Protein AF-A0A7J9WY52-F1 (afdb_monomer_lite)

Structure (mmCIF, N/CA/C/O backbone):
data_AF-A0A7J9WY52-F1
#
_entry.id   AF-A0A7J9WY52-F1
#
loop_
_atom_site.group_PDB
_atom_site.id
_atom_site.type_symbol
_atom_site.label_atom_id
_atom_site.label_alt_id
_atom_site.label_comp_id
_atom_site.label_asym_id
_atom_site.label_entity_id
_atom_site.label_seq_id
_atom_site.pdbx_PDB_ins_code
_atom_site.Cartn_x
_atom_site.Cartn_y
_atom_site.Cartn_z
_atom_site.occupancy
_atom_site.B_iso_or_equiv
_atom_site.auth_seq_id
_atom_site.auth_comp_id
_atom_site.auth_asym_id
_atom_site.auth_atom_id
_atom_site.pdbx_PDB_model_num
ATOM 1 N N . MET A 1 1 ? 20.499 29.628 -6.013 1.00 48.31 1 MET A N 1
ATOM 2 C CA . MET A 1 1 ? 20.681 28.368 -6.757 1.00 48.31 1 MET A CA 1
ATOM 3 C C . MET A 1 1 ? 21.490 27.473 -5.844 1.00 48.31 1 MET A C 1
ATOM 5 O O . MET A 1 1 ? 22.444 28.014 -5.292 1.00 48.31 1 MET A O 1
ATOM 9 N N . PRO A 1 2 ? 21.066 26.223 -5.600 1.00 62.62 2 PRO A N 1
ATOM 10 C CA . PRO A 1 2 ? 21.858 25.280 -4.812 1.00 62.62 2 PRO A CA 1
ATOM 11 C C . PRO A 1 2 ? 23.239 25.109 -5.445 1.00 62.62 2 PRO A C 1
ATOM 13 O O . PRO A 1 2 ? 23.355 25.251 -6.667 1.00 62.62 2 PRO A O 1
ATOM 16 N N . ASP A 1 3 ? 24.260 24.857 -4.633 1.00 82.75 3 ASP A N 1
ATOM 17 C CA . ASP A 1 3 ? 25.596 24.542 -5.146 1.00 82.75 3 ASP A CA 1
ATOM 18 C C . ASP A 1 3 ? 25.693 23.082 -5.630 1.00 82.75 3 ASP A C 1
ATOM 20 O O . ASP A 1 3 ? 24.757 22.289 -5.482 1.00 82.75 3 ASP A O 1
ATOM 24 N N . ASP A 1 4 ? 26.810 22.736 -6.270 1.00 77.50 4 ASP A N 1
ATOM 25 C CA . ASP A 1 4 ? 26.998 21.416 -6.878 1.00 77.50 4 ASP A CA 1
ATOM 26 C C . ASP A 1 4 ? 27.007 20.283 -5.827 1.00 77.50 4 ASP A C 1
ATOM 28 O O . ASP A 1 4 ? 26.523 19.186 -6.110 1.00 77.50 4 ASP A O 1
ATOM 32 N N . GLU A 1 5 ? 27.470 20.544 -4.596 1.00 77.19 5 GLU A N 1
ATOM 33 C CA . GLU A 1 5 ? 27.425 19.572 -3.491 1.00 77.19 5 GLU A CA 1
ATOM 34 C C . GLU A 1 5 ? 25.992 19.370 -2.976 1.00 77.19 5 GLU A C 1
ATOM 36 O O . GLU A 1 5 ? 25.569 18.236 -2.730 1.00 77.19 5 GLU A O 1
ATOM 41 N N . GLU A 1 6 ? 25.212 20.444 -2.856 1.00 71.38 6 GLU A N 1
ATOM 42 C CA . GLU A 1 6 ? 23.793 20.394 -2.504 1.00 71.38 6 GLU A CA 1
ATOM 43 C C . GLU A 1 6 ? 22.974 19.677 -3.588 1.00 71.38 6 GLU A C 1
ATOM 45 O O . GLU A 1 6 ? 22.066 18.901 -3.268 1.00 71.38 6 GLU A O 1
ATOM 50 N N . MET A 1 7 ? 23.311 19.879 -4.866 1.00 74.88 7 MET A N 1
ATOM 51 C CA . MET A 1 7 ? 22.696 19.183 -6.000 1.00 74.88 7 MET A CA 1
ATOM 52 C C . MET A 1 7 ? 23.011 17.684 -6.000 1.00 74.88 7 MET A C 1
ATOM 54 O O . MET A 1 7 ? 22.094 16.880 -6.191 1.00 74.88 7 MET A O 1
ATOM 58 N N . ASP A 1 8 ? 24.257 17.288 -5.737 1.00 70.25 8 ASP A N 1
ATOM 59 C CA . ASP A 1 8 ? 24.653 15.877 -5.664 1.00 70.25 8 ASP A CA 1
ATOM 60 C C . ASP A 1 8 ? 24.080 15.172 -4.428 1.00 70.25 8 ASP A C 1
ATOM 62 O O . ASP A 1 8 ? 23.628 14.025 -4.517 1.00 70.25 8 ASP A O 1
ATOM 66 N N . ALA A 1 9 ? 24.006 15.855 -3.284 1.00 70.50 9 ALA A N 1
ATOM 67 C CA . ALA A 1 9 ? 23.344 15.337 -2.090 1.00 70.50 9 ALA A CA 1
ATOM 68 C C . ALA A 1 9 ? 21.834 15.151 -2.317 1.00 70.50 9 ALA A C 1
ATOM 70 O O . ALA A 1 9 ? 21.270 14.113 -1.950 1.00 70.50 9 ALA A O 1
ATOM 71 N N . ALA A 1 10 ? 21.179 16.113 -2.977 1.00 61.84 10 ALA A N 1
ATOM 72 C CA . ALA A 1 10 ? 19.776 16.004 -3.362 1.00 61.84 10 ALA A CA 1
ATOM 73 C C . ALA A 1 10 ? 19.556 14.876 -4.384 1.00 61.84 10 ALA A C 1
ATOM 75 O O . ALA A 1 10 ? 18.632 14.077 -4.229 1.00 61.84 10 ALA A O 1
ATOM 76 N N . ALA A 1 11 ? 20.427 14.740 -5.386 1.00 60.34 11 ALA A N 1
ATOM 77 C CA . ALA A 1 11 ? 20.360 13.666 -6.373 1.00 60.34 11 ALA A CA 1
ATOM 78 C C . ALA A 1 11 ? 20.599 12.286 -5.739 1.00 60.34 11 ALA A C 1
ATOM 80 O O . ALA A 1 11 ? 19.889 11.332 -6.057 1.00 60.34 11 ALA A O 1
ATOM 81 N N . GLY A 1 12 ? 21.551 12.169 -4.811 1.00 61.75 12 GLY A N 1
ATOM 82 C CA . GLY A 1 12 ? 21.806 10.953 -4.038 1.00 61.75 12 GLY A CA 1
ATOM 83 C C . GLY A 1 12 ? 20.626 10.574 -3.142 1.00 61.75 12 GLY A C 1
ATOM 84 O O . GLY A 1 12 ? 20.249 9.402 -3.076 1.00 61.75 12 GLY A O 1
ATOM 85 N N . PHE A 1 13 ? 19.980 11.564 -2.522 1.00 56.81 13 PHE A N 1
ATOM 86 C CA . PHE A 1 13 ? 18.744 11.372 -1.769 1.00 56.81 13 PHE A CA 1
ATOM 87 C C . PHE A 1 13 ? 17.608 10.871 -2.669 1.00 56.81 13 PHE A C 1
ATOM 89 O O . PHE A 1 13 ? 16.983 9.862 -2.351 1.00 56.81 13 PHE A O 1
ATOM 96 N N . VAL A 1 14 ? 17.392 11.505 -3.826 1.00 56.19 14 VAL A N 1
ATOM 97 C CA . VAL A 1 14 ? 16.368 11.104 -4.806 1.00 56.19 14 VAL A CA 1
ATOM 98 C C . VAL A 1 14 ? 16.634 9.704 -5.364 1.00 56.19 14 VAL A C 1
ATOM 100 O O . VAL A 1 14 ? 15.707 8.912 -5.469 1.00 56.19 14 VAL A O 1
ATOM 103 N N . ARG A 1 15 ? 17.890 9.340 -5.645 1.00 55.19 15 ARG A N 1
ATOM 104 C CA . ARG A 1 15 ? 18.261 7.979 -6.082 1.00 55.19 15 ARG A CA 1
ATOM 105 C C . ARG A 1 15 ? 18.091 6.931 -4.974 1.00 55.19 15 ARG A C 1
ATOM 107 O O . ARG A 1 15 ? 17.820 5.770 -5.266 1.00 55.19 15 ARG A O 1
ATOM 114 N N . GLY A 1 16 ? 18.249 7.324 -3.708 1.00 52.97 16 GLY A N 1
ATOM 115 C CA . GLY A 1 16 ? 17.999 6.476 -2.537 1.00 52.97 16 GLY A CA 1
ATOM 116 C C . GLY A 1 16 ? 16.512 6.285 -2.221 1.00 52.97 16 GLY A C 1
ATOM 117 O O . GLY A 1 16 ? 16.137 5.305 -1.566 1.00 52.97 16 GLY A O 1
ATOM 118 N N . LEU A 1 17 ? 15.651 7.180 -2.717 1.00 52.66 17 LEU A N 1
ATOM 119 C CA . LEU A 1 17 ? 14.213 6.961 -2.802 1.00 52.66 17 LEU A CA 1
ATOM 120 C C . LEU A 1 17 ? 13.968 5.961 -3.929 1.00 52.66 17 LEU A C 1
ATOM 122 O O . LEU A 1 17 ? 13.667 6.318 -5.059 1.00 52.66 17 LEU A O 1
ATOM 126 N N . ASN A 1 18 ? 14.110 4.680 -3.602 1.00 48.59 18 ASN A N 1
ATOM 127 C CA . ASN A 1 18 ? 13.612 3.585 -4.421 1.00 48.59 18 ASN A CA 1
ATOM 128 C C . ASN A 1 18 ? 12.078 3.719 -4.443 1.00 48.59 18 ASN A C 1
ATOM 130 O O . ASN A 1 18 ? 11.385 3.171 -3.579 1.00 48.59 18 ASN A O 1
ATOM 134 N N . ALA A 1 19 ? 11.583 4.602 -5.313 1.00 52.88 19 ALA A N 1
ATOM 135 C CA . ALA A 1 19 ? 10.205 5.049 -5.405 1.00 52.88 19 ALA A CA 1
ATOM 136 C C . ALA A 1 19 ? 9.375 3.922 -6.012 1.00 52.88 19 ALA A C 1
ATOM 138 O O . ALA A 1 19 ? 8.926 3.995 -7.144 1.00 52.88 19 ALA A O 1
ATOM 139 N N . SER A 1 20 ? 9.201 2.846 -5.246 1.00 60.12 20 SER A N 1
ATOM 140 C CA . SER A 1 20 ? 8.355 1.732 -5.637 1.00 60.12 20 SER A CA 1
ATOM 141 C C . SER A 1 20 ? 6.949 2.267 -5.867 1.00 60.12 20 SER A C 1
ATOM 143 O O . SER A 1 20 ? 6.305 2.705 -4.904 1.00 60.12 20 SER A O 1
ATOM 145 N N . LEU A 1 21 ? 6.501 2.245 -7.120 1.0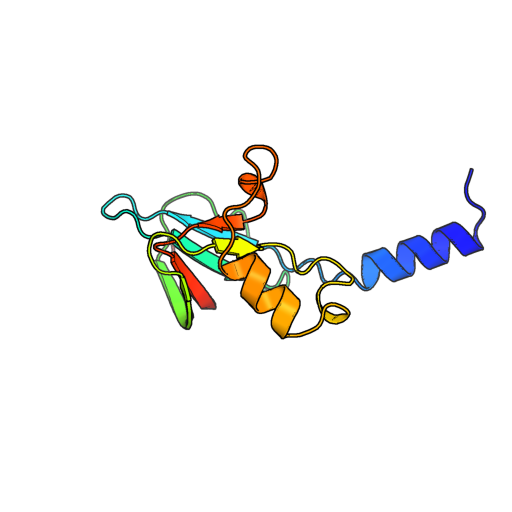0 66.88 21 LEU A N 1
ATOM 146 C CA . LEU A 1 21 ? 5.167 2.674 -7.507 1.00 66.88 21 LEU A CA 1
ATOM 147 C C . LEU A 1 21 ? 4.140 1.912 -6.662 1.00 66.88 21 LEU A C 1
ATOM 149 O O . LEU A 1 21 ? 4.123 0.679 -6.633 1.00 66.88 21 LEU A O 1
ATOM 153 N N . LEU A 1 22 ? 3.313 2.639 -5.915 1.00 75.38 22 LEU A N 1
ATOM 154 C CA . LEU A 1 22 ? 2.224 2.040 -5.161 1.00 75.38 22 LEU A CA 1
ATOM 155 C C . LEU A 1 22 ? 0.982 2.024 -6.043 1.00 75.38 22 LEU A C 1
ATOM 157 O O . LEU A 1 22 ? 0.542 3.074 -6.499 1.00 75.38 22 LEU A O 1
ATOM 161 N N . VAL A 1 23 ? 0.401 0.845 -6.239 1.00 78.56 23 VAL A N 1
ATOM 162 C CA . VAL A 1 23 ? -0.880 0.705 -6.931 1.00 78.56 23 VAL A CA 1
ATOM 163 C C . VAL A 1 23 ? -1.968 0.393 -5.929 1.00 78.56 23 VAL A C 1
ATOM 165 O O . VAL A 1 23 ? -1.766 -0.402 -5.006 1.00 78.56 23 VAL A O 1
ATOM 168 N N . VAL A 1 24 ? -3.111 1.041 -6.133 1.00 84.38 24 VAL A N 1
ATOM 169 C CA . VAL A 1 24 ? -4.351 0.815 -5.403 1.00 84.38 24 VAL A CA 1
ATOM 170 C C . VAL A 1 24 ? -5.410 0.443 -6.430 1.00 84.38 24 VAL A C 1
ATOM 172 O O . VAL A 1 24 ? -5.747 1.247 -7.291 1.00 84.38 24 VAL A O 1
ATOM 175 N N . GLY A 1 25 ? -5.881 -0.796 -6.362 1.00 84.94 25 GLY A N 1
ATOM 176 C CA . GLY A 1 25 ? -7.044 -1.262 -7.100 1.00 84.94 25 GLY A CA 1
ATOM 177 C C . GLY A 1 25 ? -8.283 -1.187 -6.221 1.00 84.94 25 GLY A C 1
ATOM 178 O O . GLY A 1 25 ? -8.212 -1.444 -5.015 1.00 84.94 25 GLY A O 1
ATOM 179 N N . GLU A 1 26 ? -9.407 -0.856 -6.834 1.00 87.38 26 GLU A N 1
ATOM 180 C CA . GLU A 1 26 ? -10.728 -0.936 -6.220 1.00 87.38 26 GLU A CA 1
ATOM 181 C C . GLU A 1 26 ? -11.478 -2.114 -6.850 1.00 87.38 26 GLU A C 1
ATOM 183 O O . GLU A 1 26 ? -11.251 -2.451 -8.014 1.00 87.38 26 GLU A O 1
ATOM 188 N N . ASP A 1 27 ? -12.296 -2.794 -6.054 1.00 83.81 27 ASP A N 1
ATOM 189 C CA . ASP A 1 27 ? -13.175 -3.852 -6.535 1.00 83.81 27 ASP A CA 1
ATOM 190 C C . AS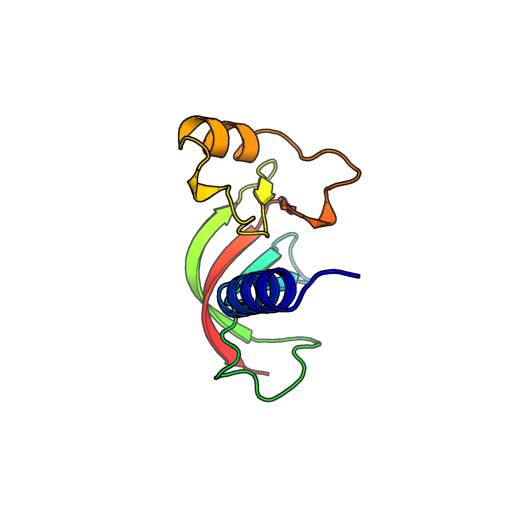P A 1 27 ? -14.569 -3.269 -6.784 1.00 83.81 27 ASP A C 1
ATOM 192 O O . ASP A 1 27 ? -15.165 -2.692 -5.885 1.00 83.81 27 ASP A O 1
ATOM 196 N N . ASP A 1 28 ? -15.111 -3.411 -7.991 1.00 83.25 28 ASP A N 1
ATOM 197 C CA . ASP A 1 28 ? -16.408 -2.804 -8.331 1.00 83.25 28 ASP A CA 1
ATOM 198 C C . ASP A 1 28 ? -17.585 -3.481 -7.601 1.00 83.25 28 ASP A C 1
ATOM 200 O O . ASP A 1 28 ? -18.671 -2.912 -7.483 1.00 83.25 28 ASP A O 1
ATOM 204 N N . GLU A 1 29 ? -17.391 -4.717 -7.129 1.00 85.81 29 GLU A N 1
ATOM 205 C CA . GLU A 1 29 ? -18.426 -5.516 -6.464 1.00 85.81 29 GLU A CA 1
ATOM 206 C C . GLU A 1 29 ? -18.421 -5.348 -4.934 1.00 85.81 29 GLU A C 1
ATOM 208 O O . GLU A 1 29 ? -19.416 -5.671 -4.276 1.00 85.81 29 GLU A O 1
ATOM 213 N N . THR A 1 30 ? -17.329 -4.847 -4.343 1.00 86.38 30 THR A N 1
ATOM 214 C CA . THR A 1 30 ? -17.177 -4.726 -2.887 1.00 86.38 30 THR A CA 1
ATOM 215 C C . THR A 1 30 ? -16.460 -3.441 -2.471 1.00 86.38 30 THR A C 1
ATOM 217 O O . THR A 1 30 ? -15.660 -2.892 -3.204 1.00 86.38 30 THR A O 1
ATOM 220 N N . ASP A 1 31 ? -16.647 -2.986 -1.228 1.00 85.81 31 ASP A N 1
ATOM 221 C CA . ASP A 1 31 ? -15.923 -1.806 -0.706 1.00 85.81 31 ASP A CA 1
ATOM 222 C C . ASP A 1 31 ? -14.398 -2.029 -0.543 1.00 85.81 31 ASP A C 1
ATOM 224 O O . ASP A 1 31 ? -13.701 -1.173 0.013 1.00 85.81 31 ASP A O 1
ATOM 228 N N . TRP A 1 32 ? -13.872 -3.207 -0.901 1.00 88.31 32 TRP A N 1
ATOM 229 C CA . TRP A 1 32 ? -12.488 -3.565 -0.625 1.00 88.31 32 TRP A CA 1
ATOM 230 C C . TRP A 1 32 ? -11.518 -2.928 -1.609 1.00 88.31 32 TRP A C 1
ATOM 232 O O . TRP A 1 32 ? -11.663 -3.004 -2.826 1.00 88.31 32 TRP A O 1
ATOM 242 N N . ARG A 1 33 ? -10.434 -2.391 -1.051 1.00 89.31 33 ARG A N 1
ATOM 243 C CA . ARG A 1 33 ? -9.287 -1.899 -1.816 1.00 89.31 33 ARG A CA 1
ATOM 244 C C . ARG A 1 33 ? -8.117 -2.865 -1.739 1.00 89.31 33 ARG A C 1
ATOM 246 O O . ARG A 1 33 ? -7.885 -3.497 -0.709 1.00 89.31 33 ARG A O 1
ATOM 253 N N . ILE A 1 34 ? -7.326 -2.948 -2.797 1.00 88.56 34 ILE A N 1
ATOM 254 C CA . ILE A 1 34 ? -6.106 -3.754 -2.839 1.00 88.56 34 ILE A CA 1
ATOM 255 C C . ILE A 1 34 ? -4.928 -2.831 -3.105 1.00 88.56 34 ILE A C 1
ATOM 257 O O . ILE A 1 34 ? -4.872 -2.187 -4.142 1.00 88.56 34 ILE A O 1
ATOM 261 N N . ALA A 1 35 ? -3.966 -2.791 -2.188 1.00 88.38 35 ALA A N 1
ATOM 262 C CA . ALA A 1 35 ? -2.758 -1.990 -2.318 1.00 88.38 35 ALA A CA 1
ATOM 263 C C . ALA A 1 35 ? -1.507 -2.869 -2.401 1.00 88.38 35 ALA A C 1
ATOM 265 O O . ALA A 1 35 ? -1.358 -3.837 -1.651 1.00 88.38 35 ALA A O 1
ATOM 266 N N . GLY A 1 36 ? -0.559 -2.505 -3.257 1.00 85.56 36 GLY A N 1
ATOM 267 C CA . GLY A 1 36 ? 0.697 -3.234 -3.397 1.00 85.56 36 GLY A CA 1
ATOM 268 C C . GLY A 1 36 ? 1.793 -2.385 -4.020 1.00 85.56 36 GLY A C 1
ATOM 269 O O . GLY A 1 36 ? 1.524 -1.459 -4.781 1.00 85.56 36 GLY A O 1
ATOM 270 N N . ARG A 1 37 ? 3.044 -2.687 -3.665 1.00 83.00 37 ARG A N 1
ATOM 271 C CA . ARG A 1 37 ? 4.214 -2.028 -4.256 1.00 83.00 37 ARG A CA 1
ATOM 272 C C . ARG A 1 37 ? 4.639 -2.773 -5.506 1.00 83.00 37 ARG A C 1
ATOM 274 O O . ARG A 1 37 ? 4.861 -3.983 -5.448 1.00 83.00 37 ARG A O 1
ATOM 281 N N . LEU A 1 38 ? 4.803 -2.035 -6.588 1.00 77.06 38 LEU A N 1
ATOM 282 C CA . LEU A 1 38 ? 5.386 -2.5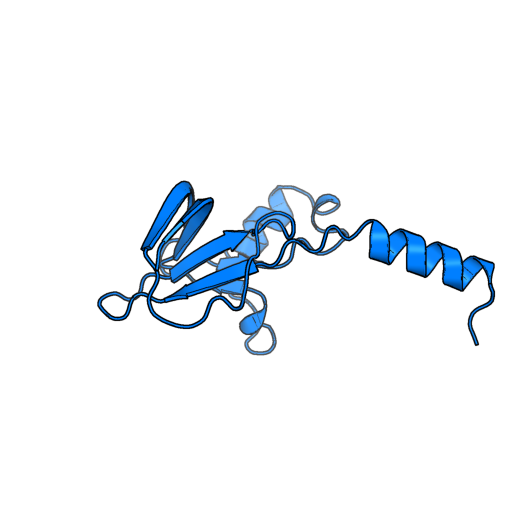13 -7.823 1.00 77.06 38 LEU A CA 1
ATOM 283 C C . LEU A 1 38 ? 6.877 -2.231 -7.826 1.00 77.06 38 LEU A C 1
ATOM 285 O O . LEU A 1 38 ? 7.364 -1.295 -7.190 1.00 77.06 38 LEU A O 1
ATOM 289 N N . LYS A 1 39 ? 7.599 -3.114 -8.502 1.00 75.06 39 LYS A N 1
ATOM 290 C CA . LYS A 1 39 ? 9.012 -2.922 -8.783 1.00 75.06 39 LYS A CA 1
ATOM 291 C C . LYS A 1 39 ? 9.111 -2.540 -10.246 1.00 75.06 39 LYS A C 1
ATOM 293 O O . LYS A 1 39 ? 8.556 -3.250 -11.086 1.00 75.06 39 LYS A O 1
ATOM 298 N N . ASP A 1 40 ? 9.825 -1.459 -10.509 1.00 69.00 40 ASP A N 1
ATOM 299 C CA . ASP A 1 40 ? 9.929 -0.864 -11.840 1.00 69.00 40 ASP A CA 1
ATOM 300 C C . ASP A 1 40 ? 10.470 -1.860 -12.874 1.00 69.00 40 ASP A C 1
ATOM 302 O O . ASP A 1 40 ? 10.002 -1.882 -14.008 1.00 69.00 40 ASP A O 1
ATOM 306 N N . ASP A 1 41 ? 11.341 -2.780 -12.443 1.00 71.56 41 ASP A N 1
ATOM 307 C CA . ASP A 1 41 ? 11.900 -3.869 -13.257 1.00 71.56 41 ASP A CA 1
ATOM 308 C C . ASP A 1 41 ? 10.843 -4.767 -13.937 1.00 71.56 41 ASP A C 1
ATOM 310 O O . ASP A 1 41 ? 11.156 -5.449 -14.912 1.00 71.56 41 ASP A O 1
ATOM 314 N N . PHE A 1 42 ? 9.605 -4.798 -13.425 1.00 70.50 42 PHE A N 1
ATOM 315 C CA . PHE A 1 42 ? 8.516 -5.649 -13.930 1.00 70.50 42 PHE A CA 1
ATOM 316 C C . PHE A 1 42 ? 7.332 -4.853 -14.504 1.00 70.50 42 PHE A C 1
ATOM 318 O O . PHE A 1 42 ? 6.271 -5.426 -14.761 1.00 70.50 42 PHE A O 1
ATOM 325 N N . LEU A 1 43 ? 7.483 -3.538 -14.697 1.00 70.50 43 LEU A N 1
ATOM 326 C CA . LEU A 1 43 ? 6.473 -2.699 -15.339 1.00 70.50 43 LEU A CA 1
ATOM 327 C C . LEU A 1 43 ? 6.667 -2.727 -16.861 1.00 70.50 43 LEU A C 1
ATOM 329 O O . LEU A 1 43 ? 7.610 -2.148 -17.392 1.00 70.50 43 LEU A O 1
ATOM 333 N N . HIS A 1 44 ? 5.759 -3.391 -17.577 1.00 68.31 44 HIS A N 1
ATOM 334 C CA . HIS A 1 44 ? 5.793 -3.482 -19.046 1.00 68.31 44 HIS A CA 1
ATOM 335 C C . HIS A 1 44 ? 4.722 -2.619 -19.745 1.00 68.31 44 HIS A C 1
ATOM 337 O O . HIS A 1 44 ? 4.416 -2.846 -20.914 1.00 68.31 44 HIS A O 1
ATOM 343 N N . GLY A 1 45 ? 4.153 -1.629 -19.047 1.00 68.31 45 GLY A N 1
ATOM 344 C CA . GLY A 1 45 ? 3.142 -0.700 -19.566 1.00 68.31 45 GLY A CA 1
ATOM 345 C C . GLY A 1 45 ? 2.275 -0.095 -18.458 1.00 68.31 45 GLY A C 1
ATOM 346 O O . GLY A 1 45 ? 2.492 -0.378 -17.278 1.00 68.31 45 GLY A O 1
ATOM 347 N N . ASP A 1 46 ? 1.283 0.711 -18.845 1.00 67.12 46 ASP A N 1
ATOM 348 C CA . ASP A 1 46 ? 0.333 1.320 -17.908 1.00 67.12 46 ASP A CA 1
ATOM 349 C C . ASP A 1 46 ? -0.617 0.280 -17.299 1.00 67.12 46 ASP A C 1
ATOM 351 O O . ASP 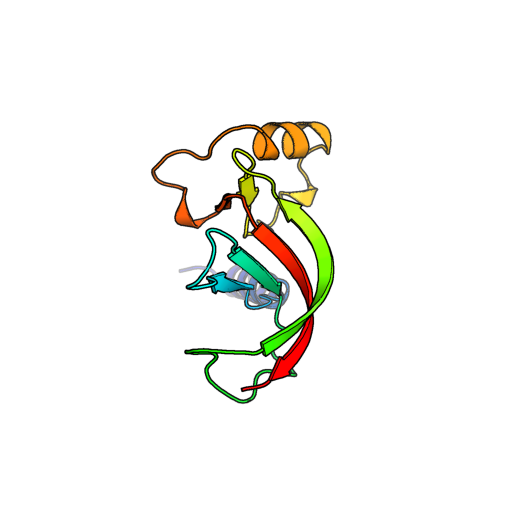A 1 46 ? -1.144 -0.609 -17.980 1.00 67.12 46 ASP A O 1
ATOM 355 N N . ILE A 1 47 ? -0.854 0.412 -15.993 1.00 68.88 47 ILE A N 1
ATOM 356 C CA . ILE A 1 47 ? -1.755 -0.449 -15.222 1.00 68.88 47 ILE A CA 1
ATOM 357 C C . ILE A 1 47 ? -3.071 0.297 -15.059 1.00 68.88 47 ILE A C 1
ATOM 359 O O . ILE A 1 47 ? -3.343 0.902 -14.026 1.00 68.88 47 ILE A O 1
ATOM 363 N N . GLU A 1 48 ? -3.875 0.274 -16.116 1.00 74.19 48 GLU A N 1
ATOM 364 C CA . GLU A 1 48 ? -5.210 0.859 -16.114 1.00 74.19 48 GLU A CA 1
ATOM 365 C C . GLU A 1 48 ? -6.255 -0.182 -16.540 1.00 74.19 48 GLU A C 1
ATOM 367 O O . GLU A 1 48 ? -6.059 -0.951 -17.490 1.00 74.19 48 GLU A O 1
ATOM 372 N N . GLY A 1 49 ? -7.378 -0.205 -15.817 1.00 79.56 49 GLY A N 1
ATOM 373 C CA . GLY A 1 49 ? -8.504 -1.107 -16.049 1.00 79.56 49 GLY A CA 1
ATOM 374 C C . GLY A 1 49 ? -8.503 -2.365 -15.177 1.00 79.56 49 GLY A C 1
ATOM 375 O O . GLY A 1 49 ? -7.781 -2.479 -14.187 1.00 79.56 49 GLY A O 1
ATOM 376 N N . ARG A 1 50 ? -9.364 -3.325 -15.537 1.00 82.38 50 ARG A N 1
ATOM 377 C CA . ARG A 1 50 ? -9.564 -4.553 -14.757 1.00 82.38 50 ARG A CA 1
ATOM 378 C C . ARG A 1 50 ? -8.329 -5.446 -14.839 1.00 82.38 50 ARG A C 1
ATOM 380 O O . ARG A 1 50 ? -7.899 -5.816 -15.929 1.00 82.38 50 ARG A O 1
ATOM 387 N N . ALA A 1 51 ? -7.813 -5.838 -13.681 1.00 84.56 51 ALA A N 1
ATOM 388 C CA . ALA A 1 51 ? -6.672 -6.733 -13.566 1.00 84.56 51 ALA A CA 1
ATOM 389 C C . ALA A 1 51 ? -6.946 -7.841 -12.546 1.00 84.56 51 ALA A C 1
ATOM 391 O O . ALA A 1 51 ? -7.690 -7.666 -11.581 1.00 84.56 51 ALA A O 1
ATOM 392 N N . ARG A 1 52 ? -6.313 -8.996 -12.746 1.00 86.69 52 ARG A N 1
ATOM 393 C CA . ARG A 1 52 ? -6.253 -10.083 -11.767 1.00 86.69 52 ARG A CA 1
ATOM 394 C C . ARG A 1 52 ? -4.903 -10.036 -11.076 1.00 86.69 52 ARG A C 1
ATOM 396 O O . ARG A 1 52 ? -3.866 -10.222 -11.709 1.00 86.69 52 ARG A O 1
ATOM 403 N N . ILE A 1 53 ? -4.922 -9.809 -9.771 1.00 86.94 53 ILE A N 1
ATOM 404 C CA . ILE A 1 53 ? -3.714 -9.662 -8.965 1.00 86.94 53 ILE A CA 1
ATOM 405 C C . ILE A 1 53 ? -3.487 -10.941 -8.162 1.00 86.94 53 ILE A C 1
ATOM 407 O O . ILE A 1 53 ? -4.385 -11.419 -7.471 1.00 86.94 53 ILE A O 1
ATOM 411 N N . VAL A 1 54 ? -2.268 -11.476 -8.219 1.00 88.44 54 VAL A N 1
ATOM 412 C CA . VAL A 1 54 ? -1.820 -12.584 -7.374 1.00 88.44 54 VAL A CA 1
ATOM 413 C C . VAL A 1 54 ? -0.722 -12.074 -6.456 1.00 88.44 54 VAL A C 1
ATOM 415 O O . VAL A 1 54 ? 0.296 -11.541 -6.899 1.00 88.44 54 VAL A O 1
ATOM 418 N N . GLY A 1 55 ? -0.919 -12.242 -5.155 1.00 89.00 55 GLY A N 1
ATOM 419 C CA . GLY A 1 55 ? 0.026 -11.783 -4.151 1.00 89.00 55 GLY A CA 1
ATOM 420 C C . GLY A 1 55 ? -0.213 -12.428 -2.799 1.00 89.00 55 GLY A C 1
ATOM 421 O O . GLY A 1 55 ? -1.267 -13.008 -2.535 1.00 89.00 55 GLY A O 1
ATOM 422 N N . LYS A 1 56 ? 0.779 -12.314 -1.920 1.00 91.38 56 LYS A N 1
ATOM 423 C CA . LYS A 1 56 ? 0.645 -12.735 -0.526 1.00 91.38 56 LYS A CA 1
ATOM 424 C C . LYS A 1 56 ? 0.040 -11.595 0.284 1.00 91.38 56 LYS A C 1
ATOM 426 O O . LYS A 1 56 ? 0.573 -10.489 0.275 1.00 91.38 56 LYS A O 1
ATOM 431 N N . VAL A 1 57 ? -1.020 -11.869 1.044 1.00 90.44 57 VAL A N 1
ATOM 432 C CA . VAL A 1 57 ? -1.559 -10.893 2.002 1.00 90.44 57 VAL A CA 1
ATOM 433 C C . VAL A 1 57 ? -0.532 -10.646 3.101 1.00 90.44 57 VAL A C 1
ATOM 435 O O . VAL A 1 57 ? -0.199 -11.545 3.874 1.00 90.44 57 VAL A O 1
ATOM 438 N N . SER A 1 58 ? -0.028 -9.416 3.166 1.00 87.62 58 SER A N 1
ATOM 439 C CA . SER A 1 58 ? 0.915 -8.982 4.197 1.00 87.62 58 SER A CA 1
ATOM 440 C C . SER A 1 58 ? 0.210 -8.258 5.345 1.00 87.62 58 SER A C 1
ATOM 442 O O . SER A 1 58 ? 0.643 -8.360 6.495 1.00 87.62 58 SER A O 1
ATOM 444 N N . LYS A 1 59 ? -0.893 -7.546 5.067 1.00 86.75 59 LYS A N 1
ATOM 445 C CA . LYS A 1 59 ? -1.725 -6.881 6.084 1.00 86.75 59 LYS A CA 1
ATOM 446 C C . LYS A 1 59 ? -3.159 -6.697 5.586 1.00 86.75 59 LYS A C 1
ATOM 448 O O . LYS A 1 59 ? -3.361 -6.332 4.435 1.00 86.75 59 LYS A O 1
ATOM 453 N N . ALA A 1 60 ? -4.129 -6.859 6.481 1.00 89.88 60 ALA A N 1
ATOM 454 C CA . ALA A 1 60 ? -5.498 -6.389 6.280 1.00 89.88 60 ALA A CA 1
ATOM 455 C C . ALA A 1 60 ? -5.715 -5.088 7.070 1.00 89.88 60 ALA A C 1
ATOM 457 O O . ALA A 1 60 ? -5.324 -4.999 8.236 1.00 89.88 60 ALA A O 1
ATOM 458 N N . VAL A 1 61 ? -6.303 -4.083 6.427 1.00 87.62 61 VAL A N 1
ATOM 459 C CA . VAL A 1 61 ? -6.755 -2.826 7.033 1.00 87.62 61 VAL A CA 1
ATOM 460 C C . VAL A 1 61 ? -8.269 -2.918 7.138 1.00 87.62 61 VAL A C 1
ATOM 462 O O . VAL A 1 61 ? -8.965 -2.962 6.128 1.00 87.62 61 VAL A O 1
ATOM 465 N N . LEU A 1 62 ? -8.783 -3.026 8.359 1.00 87.94 62 LEU A N 1
ATOM 466 C CA . LEU A 1 62 ? -10.216 -3.217 8.579 1.00 87.94 62 LEU A CA 1
ATOM 467 C C . LEU A 1 62 ? -10.974 -1.890 8.476 1.00 87.94 62 LEU A C 1
ATOM 469 O O . LEU A 1 62 ? -10.382 -0.813 8.518 1.00 87.94 62 LEU A O 1
ATOM 473 N N . ARG A 1 63 ? -12.302 -1.967 8.368 1.00 85.62 63 ARG A N 1
ATOM 474 C CA . ARG A 1 63 ? -13.176 -0.787 8.366 1.00 85.62 63 ARG A CA 1
ATOM 475 C C . ARG A 1 63 ? -12.877 0.106 9.581 1.00 85.62 63 ARG A C 1
ATOM 477 O O . ARG A 1 63 ? -12.774 -0.389 10.703 1.00 85.62 63 ARG A O 1
ATOM 484 N N . GLY A 1 64 ? -12.723 1.410 9.343 1.00 83.19 64 GLY A N 1
ATOM 485 C CA . GLY A 1 64 ? -12.358 2.387 10.379 1.00 83.19 64 GLY A CA 1
ATOM 486 C C . GLY A 1 64 ? -10.890 2.339 10.819 1.00 83.19 64 GLY A C 1
ATOM 487 O O . GLY A 1 64 ? -10.559 2.871 11.873 1.00 83.19 64 GLY A O 1
ATOM 488 N N . GLN A 1 65 ? -10.016 1.674 10.057 1.00 82.94 65 GLN A N 1
ATOM 489 C CA . GLN A 1 65 ? -8.564 1.758 10.214 1.00 82.94 65 GLN A CA 1
ATOM 490 C C . GLN A 1 65 ? -7.944 2.477 9.020 1.00 82.94 65 GLN A C 1
ATOM 492 O O . GLN A 1 65 ? -8.472 2.426 7.905 1.00 82.94 65 GLN A O 1
ATOM 497 N N . TRP A 1 66 ? -6.785 3.090 9.255 1.00 81.75 66 TRP A N 1
ATOM 498 C CA . TRP A 1 66 ? -6.036 3.809 8.233 1.00 81.75 66 TRP A CA 1
ATOM 499 C C . TRP A 1 66 ? -4.580 3.369 8.225 1.00 81.75 66 TRP A C 1
ATOM 501 O O . TRP A 1 66 ? -3.990 3.032 9.256 1.00 81.75 66 TRP A O 1
ATOM 511 N N . LYS A 1 67 ? -3.980 3.369 7.037 1.00 78.25 67 LYS A N 1
ATOM 512 C CA . LYS A 1 67 ? -2.563 3.073 6.856 1.00 78.25 67 LYS A CA 1
ATOM 513 C C . LYS A 1 67 ? -1.946 4.075 5.879 1.00 78.25 67 LYS A C 1
ATOM 515 O O . LYS A 1 67 ? -2.397 4.118 4.746 1.00 78.25 67 LYS A O 1
ATOM 520 N N . PRO A 1 68 ? -0.887 4.808 6.251 1.00 74.81 68 PRO A N 1
ATOM 521 C CA . PRO A 1 68 ? -0.196 5.691 5.314 1.00 74.81 68 PRO A CA 1
ATOM 522 C C . PRO A 1 68 ? 0.341 4.917 4.100 1.00 74.81 68 PRO A C 1
ATOM 524 O O . PRO A 1 68 ? 0.948 3.851 4.269 1.00 74.81 68 PRO A O 1
ATOM 527 N N . TYR A 1 69 ? 0.138 5.457 2.898 1.00 68.56 69 TYR A N 1
ATOM 528 C CA . TYR A 1 69 ? 0.705 4.946 1.646 1.00 68.56 69 TYR A CA 1
ATOM 529 C C . TYR A 1 69 ? 2.212 5.166 1.584 1.00 68.56 69 TYR A C 1
ATOM 531 O O . TYR A 1 69 ? 2.980 4.275 1.213 1.00 68.56 69 TYR A O 1
ATOM 539 N N . LEU A 1 70 ? 2.630 6.363 1.989 1.00 60.84 70 LEU A N 1
ATOM 540 C CA . LEU A 1 70 ? 4.007 6.804 1.925 1.00 60.84 70 LEU A CA 1
ATOM 541 C C . LEU A 1 70 ? 4.830 6.130 3.022 1.00 60.84 70 LEU A C 1
ATOM 543 O O . LEU A 1 70 ? 4.640 6.340 4.224 1.00 60.84 70 LEU A O 1
ATOM 547 N N . THR A 1 71 ? 5.856 5.395 2.603 1.00 54.59 71 THR A N 1
ATOM 548 C CA . THR A 1 71 ? 7.098 5.320 3.370 1.00 54.59 71 THR A CA 1
ATOM 549 C C . THR A 1 71 ? 7.737 6.709 3.371 1.00 54.59 71 THR A C 1
ATOM 551 O O . THR A 1 71 ? 8.722 6.923 2.673 1.00 54.59 71 THR A O 1
ATOM 554 N N . PHE A 1 72 ? 7.178 7.670 4.116 1.00 48.66 72 PHE A N 1
ATOM 555 C CA . PHE A 1 72 ? 7.835 8.963 4.292 1.00 48.66 72 PHE A CA 1
ATOM 556 C C . PHE A 1 72 ? 9.263 8.713 4.806 1.00 48.66 72 PHE A C 1
ATOM 558 O O . PHE A 1 72 ? 9.438 7.956 5.780 1.00 48.66 72 PHE A O 1
ATOM 565 N N . PRO A 1 73 ? 10.287 9.325 4.188 1.00 44.75 73 PRO A N 1
ATOM 566 C CA . PRO A 1 73 ? 11.631 9.346 4.745 1.00 44.75 73 PRO A CA 1
ATOM 567 C C . PRO A 1 73 ? 11.533 9.916 6.164 1.00 44.75 73 PRO A C 1
ATOM 569 O O . PRO A 1 73 ? 11.036 11.016 6.366 1.00 44.75 73 PRO A O 1
ATOM 572 N N . GLY A 1 74 ? 11.897 9.119 7.171 1.00 49.19 74 GLY A N 1
ATOM 573 C CA . GLY A 1 74 ? 11.747 9.493 8.582 1.00 49.19 74 GLY A CA 1
ATOM 574 C C . GLY A 1 74 ? 10.596 8.829 9.352 1.00 49.19 74 GLY A C 1
ATOM 575 O O . GLY A 1 74 ? 10.648 8.810 10.578 1.00 49.19 74 GLY A O 1
ATOM 576 N N . ILE A 1 75 ? 9.633 8.135 8.722 1.00 52.97 75 ILE A N 1
ATOM 577 C CA . ILE A 1 75 ? 8.652 7.314 9.481 1.00 52.97 75 ILE A CA 1
ATOM 578 C C . ILE A 1 75 ? 9.339 6.172 10.241 1.00 52.97 75 ILE A C 1
ATOM 580 O O . ILE A 1 75 ? 8.891 5.770 11.317 1.00 52.97 75 ILE A O 1
ATOM 584 N N . LYS A 1 76 ? 10.460 5.652 9.724 1.00 52.06 76 LYS A N 1
ATOM 585 C CA . LYS A 1 76 ? 11.287 4.677 10.455 1.00 52.06 76 LYS A CA 1
ATOM 586 C C . LYS A 1 76 ? 11.954 5.279 11.702 1.00 52.06 76 LYS A C 1
ATOM 588 O O . LYS A 1 76 ? 12.266 4.515 12.610 1.00 52.06 76 LYS A O 1
ATOM 593 N N . LEU A 1 77 ? 12.117 6.607 11.763 1.00 54.22 77 LEU A N 1
ATOM 594 C CA . LEU A 1 77 ? 12.596 7.336 12.945 1.00 54.22 77 LEU A CA 1
ATOM 595 C C . LEU A 1 77 ? 11.480 7.527 13.987 1.00 54.22 77 LEU A C 1
ATOM 597 O O . LEU A 1 77 ? 11.763 7.801 15.152 1.00 54.22 77 LEU A O 1
ATOM 601 N N . LEU A 1 78 ? 10.207 7.341 13.609 1.00 59.28 78 LEU A N 1
ATOM 602 C CA . LEU A 1 78 ? 9.095 7.349 14.556 1.00 59.28 78 LEU A CA 1
ATOM 603 C C . LEU A 1 78 ? 9.060 6.044 15.359 1.00 59.28 78 LEU A C 1
ATOM 605 O O . LEU A 1 78 ? 9.092 4.928 14.816 1.00 59.28 78 LEU A O 1
ATOM 609 N N . SER A 1 79 ? 8.912 6.192 16.678 1.00 65.31 79 SER A N 1
ATOM 610 C CA . SER A 1 79 ? 8.736 5.062 17.587 1.00 65.31 79 SER A CA 1
ATOM 611 C C . SER A 1 79 ? 7.560 4.183 17.137 1.00 65.31 79 SER A C 1
ATOM 613 O O . SER A 1 79 ? 6.558 4.662 16.594 1.00 65.31 79 SER A O 1
ATOM 615 N N . ARG A 1 80 ? 7.670 2.863 17.352 1.00 65.44 80 ARG A N 1
ATOM 616 C CA . ARG A 1 80 ? 6.604 1.892 17.018 1.00 65.44 80 ARG A CA 1
ATOM 617 C C . ARG A 1 80 ? 5.243 2.305 17.584 1.00 65.44 80 ARG A C 1
ATOM 619 O O . ARG A 1 80 ? 4.217 2.057 16.960 1.00 65.44 80 ARG A O 1
ATOM 626 N N . GLU A 1 81 ? 5.248 2.928 18.753 1.00 68.56 81 GLU A N 1
ATOM 627 C CA . GLU A 1 81 ? 4.056 3.386 19.454 1.00 68.56 81 GLU A CA 1
ATOM 628 C C . GLU A 1 81 ? 3.379 4.567 18.749 1.00 68.56 81 GLU A C 1
ATOM 630 O O . GLU A 1 81 ? 2.176 4.511 18.491 1.00 68.56 81 GLU A O 1
ATOM 635 N N . LYS A 1 82 ? 4.151 5.577 18.318 1.00 65.00 82 LYS A N 1
ATOM 636 C CA . LYS A 1 82 ? 3.628 6.685 17.501 1.00 65.00 82 LYS A CA 1
ATOM 637 C C . LYS A 1 82 ? 3.052 6.182 16.178 1.00 65.00 82 LYS A C 1
ATOM 639 O O . LYS A 1 82 ? 1.975 6.619 15.788 1.00 65.00 82 LYS A O 1
ATOM 644 N N . ARG A 1 83 ? 3.698 5.199 15.537 1.00 67.06 83 ARG A N 1
ATOM 645 C CA . ARG A 1 83 ? 3.162 4.557 14.322 1.00 67.06 83 ARG A CA 1
ATOM 646 C C . ARG A 1 83 ? 1.816 3.870 14.563 1.00 67.06 83 ARG A C 1
ATOM 648 O O . ARG A 1 83 ? 0.888 4.092 13.800 1.00 67.06 83 ARG A O 1
ATOM 655 N N . ARG A 1 84 ? 1.671 3.105 15.651 1.00 66.44 84 ARG A N 1
ATOM 656 C CA . ARG A 1 84 ? 0.389 2.468 16.016 1.00 66.44 84 ARG A CA 1
ATOM 657 C C . ARG A 1 84 ? -0.707 3.475 16.367 1.00 66.44 84 ARG A C 1
ATOM 659 O O . ARG A 1 84 ? -1.875 3.187 16.134 1.00 66.44 84 ARG A O 1
ATOM 666 N N . LYS A 1 85 ? -0.348 4.627 16.942 1.00 68.50 85 LYS A N 1
ATOM 667 C CA . LYS A 1 85 ? -1.306 5.694 17.255 1.00 68.50 85 LYS A CA 1
ATOM 668 C C . LYS A 1 85 ? -1.837 6.357 15.983 1.00 68.50 85 LYS A C 1
ATOM 670 O O . LYS A 1 85 ? -3.043 6.536 15.878 1.00 68.50 85 LYS A O 1
ATOM 675 N N . MET A 1 86 ? -0.965 6.632 15.012 1.00 64.56 86 MET A N 1
ATOM 676 C CA . MET A 1 86 ? -1.368 7.180 13.710 1.00 64.56 86 MET A CA 1
ATOM 677 C C . MET A 1 86 ? -2.224 6.198 12.902 1.00 64.56 86 MET A C 1
ATOM 679 O O . MET A 1 86 ? -3.200 6.616 12.308 1.00 64.56 86 MET A O 1
ATOM 683 N N . GLU A 1 87 ? -1.947 4.888 12.949 1.00 63.09 87 GLU A N 1
ATOM 684 C CA . GLU A 1 87 ? -2.804 3.875 12.293 1.00 63.09 87 GLU A CA 1
ATOM 685 C C . GLU A 1 87 ? -4.244 3.814 12.859 1.00 63.09 87 GLU A C 1
ATOM 687 O O . GLU A 1 87 ? -5.142 3.252 12.232 1.00 63.09 87 GLU A O 1
ATOM 692 N N . ARG A 1 88 ? -4.470 4.363 14.061 1.00 66.25 88 ARG A N 1
ATOM 693 C CA . ARG A 1 88 ? -5.781 4.406 14.732 1.00 66.25 88 ARG A CA 1
ATOM 694 C C . ARG A 1 88 ? -6.470 5.765 14.646 1.00 66.25 88 ARG A C 1
ATOM 696 O O . ARG A 1 88 ? -7.640 5.853 15.002 1.00 66.25 88 ARG A O 1
ATOM 703 N N . GLN A 1 89 ? -5.751 6.814 14.263 1.00 65.06 89 GLN A N 1
ATOM 704 C CA . GLN A 1 89 ? -6.312 8.151 14.123 1.00 65.06 89 GLN A CA 1
ATOM 705 C C . GLN A 1 89 ? -6.682 8.367 12.661 1.00 65.06 89 GLN A C 1
ATOM 707 O O . GLN A 1 89 ? -5.884 8.075 11.773 1.00 65.06 89 GLN A O 1
ATOM 712 N N . ALA A 1 90 ? -7.902 8.851 12.426 1.00 60.16 90 ALA A N 1
ATOM 713 C CA . ALA A 1 90 ? -8.314 9.258 11.094 1.00 60.16 90 ALA A CA 1
ATOM 714 C C . ALA A 1 90 ? -7.367 10.366 10.596 1.00 60.16 90 ALA A C 1
ATOM 716 O O . ALA A 1 90 ? -7.032 11.260 11.385 1.00 60.16 90 ALA A O 1
ATOM 717 N N . PRO A 1 91 ? -6.900 10.302 9.339 1.00 64.69 91 PRO A N 1
ATOM 718 C CA . PRO A 1 91 ? -6.128 11.384 8.750 1.00 64.69 91 PRO A CA 1
ATOM 719 C C . PRO A 1 91 ? -6.969 12.661 8.689 1.00 64.69 91 PRO A C 1
ATOM 721 O O . PRO A 1 91 ? -8.199 12.610 8.662 1.00 64.69 91 PRO A O 1
ATOM 724 N N . ASN A 1 92 ? -6.302 13.814 8.672 1.00 65.50 92 ASN A N 1
ATOM 725 C CA . ASN A 1 92 ? -6.987 15.073 8.403 1.00 65.50 92 ASN A CA 1
ATOM 726 C C . ASN A 1 92 ? -7.621 15.017 6.996 1.00 65.50 92 ASN A C 1
ATOM 728 O O . ASN A 1 92 ? -7.027 14.397 6.112 1.00 65.50 92 ASN A O 1
ATOM 732 N N . PRO A 1 93 ? -8.764 15.690 6.752 1.00 59.00 93 PRO A N 1
ATOM 733 C CA . PRO A 1 93 ? -9.448 15.670 5.451 1.00 59.00 93 PRO A CA 1
ATOM 734 C C . PRO A 1 93 ? -8.536 16.078 4.283 1.00 59.00 93 PRO A C 1
ATOM 736 O O . PRO A 1 93 ? -8.607 15.524 3.193 1.00 59.00 93 PRO A O 1
ATOM 739 N N . GLU A 1 94 ? -7.613 17.008 4.536 1.00 60.72 94 GLU A N 1
ATOM 740 C CA . GLU A 1 94 ? -6.624 17.493 3.563 1.00 60.72 94 GLU A CA 1
ATOM 741 C C . GLU A 1 94 ? -5.541 16.456 3.208 1.00 60.72 94 GLU A C 1
ATOM 743 O O . GLU A 1 94 ? -4.782 16.655 2.266 1.00 60.72 94 GLU A O 1
ATOM 748 N N . GLN A 1 95 ? -5.457 15.350 3.955 1.00 62.19 95 GLN A N 1
ATOM 749 C CA . GLN A 1 95 ? -4.427 14.314 3.830 1.00 62.19 95 GLN A CA 1
ATOM 750 C C . GLN A 1 95 ? -5.008 12.935 3.493 1.00 62.19 95 GLN A C 1
ATOM 752 O O . GLN A 1 95 ? -4.270 11.955 3.477 1.00 62.19 95 GLN A O 1
ATOM 757 N N . GLU A 1 96 ? -6.310 12.816 3.213 1.00 60.84 96 GLU A N 1
ATOM 758 C CA . GLU A 1 96 ? -6.951 11.522 2.926 1.00 60.84 96 GLU A CA 1
ATOM 759 C C . GLU A 1 96 ? -6.301 10.776 1.750 1.00 60.84 96 GLU A C 1
ATOM 761 O O . GLU A 1 96 ? -6.157 9.555 1.807 1.00 60.84 96 GLU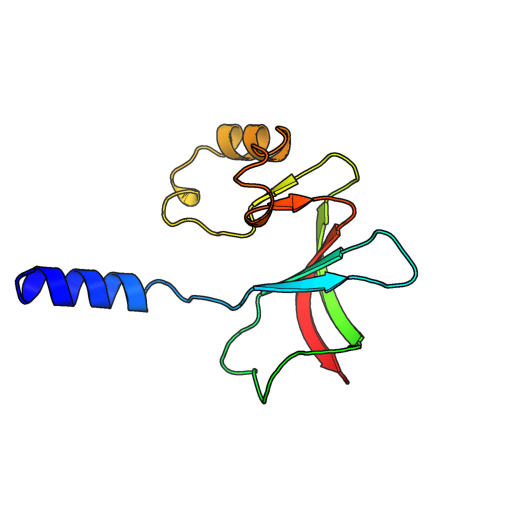 A O 1
ATOM 766 N N . GLY A 1 97 ? -5.814 11.501 0.735 1.00 65.12 97 GLY A N 1
ATOM 767 C CA . GLY A 1 97 ? -5.094 10.926 -0.409 1.00 65.12 97 GLY A CA 1
ATOM 768 C C . GLY A 1 97 ? -3.756 10.260 -0.056 1.00 65.12 97 GLY A C 1
ATOM 769 O O . GLY A 1 97 ? -3.216 9.503 -0.859 1.00 65.12 97 GLY A O 1
ATOM 770 N N . GLU A 1 98 ? -3.225 10.489 1.147 1.00 70.62 98 GLU A N 1
ATOM 771 C CA . GLU A 1 98 ? -1.961 9.911 1.620 1.00 70.62 98 GLU A CA 1
ATOM 772 C C . GLU A 1 98 ? -2.155 8.611 2.419 1.00 70.62 98 GLU A C 1
ATOM 774 O O . GLU A 1 98 ? -1.173 7.968 2.813 1.00 70.62 98 GLU A O 1
ATOM 779 N N . TYR A 1 99 ? -3.406 8.200 2.663 1.00 76.19 99 TYR A N 1
ATOM 780 C CA . TYR A 1 99 ? -3.748 7.053 3.500 1.00 76.19 99 TYR A CA 1
ATOM 781 C C . TYR A 1 99 ? -4.642 6.043 2.772 1.00 76.19 99 TYR A C 1
ATOM 783 O O . TYR A 1 99 ? -5.657 6.371 2.168 1.00 76.19 99 TYR A O 1
ATOM 791 N N . LEU A 1 100 ? -4.313 4.765 2.937 1.00 81.06 100 LEU A N 1
ATOM 792 C CA . LEU A 1 100 ? -5.192 3.640 2.656 1.00 81.06 100 LEU A CA 1
ATOM 793 C C . LEU A 1 100 ? -6.221 3.510 3.779 1.00 81.06 100 LEU A C 1
ATOM 795 O O . LEU A 1 100 ? -5.881 3.087 4.891 1.00 81.06 100 LEU A O 1
ATOM 799 N N . SER A 1 101 ? -7.472 3.851 3.491 1.00 85.31 101 SER A N 1
ATOM 800 C CA . SER A 1 101 ? -8.601 3.550 4.369 1.00 85.31 101 SER A CA 1
ATOM 801 C C . SER A 1 101 ? -9.079 2.112 4.171 1.00 85.31 101 SER A C 1
ATOM 803 O O . SER A 1 101 ? -9.092 1.589 3.056 1.00 85.31 101 SER A O 1
ATOM 805 N N . GLY A 1 102 ? -9.451 1.457 5.271 1.00 84.81 102 GLY A N 1
ATOM 806 C CA . GLY A 1 102 ? -10.084 0.144 5.216 1.00 84.81 102 GLY A CA 1
ATOM 807 C C . GLY A 1 102 ? -11.580 0.219 4.868 1.00 84.81 102 GLY A C 1
ATOM 808 O O . GLY A 1 102 ? -12.233 1.208 5.214 1.00 84.81 102 GLY A O 1
A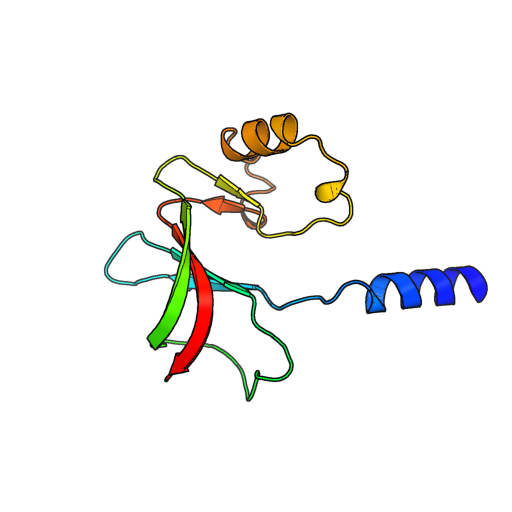TOM 809 N N . PRO A 1 103 ? -12.161 -0.847 4.289 1.00 90.88 103 PRO A N 1
ATOM 810 C CA . PRO A 1 103 ? -11.576 -2.182 4.168 1.00 90.88 103 PRO A CA 1
ATOM 811 C C . PRO A 1 103 ? -10.569 -2.295 3.012 1.00 90.88 103 PRO A C 1
ATOM 813 O O . PRO A 1 103 ? -10.866 -1.968 1.870 1.00 90.88 103 PRO A O 1
ATOM 816 N N . ALA A 1 104 ? -9.354 -2.757 3.312 1.00 89.94 104 ALA A N 1
ATOM 817 C CA . ALA A 1 104 ? -8.306 -2.904 2.311 1.00 89.94 104 ALA A CA 1
ATOM 818 C C . ALA A 1 104 ? -7.334 -4.050 2.612 1.00 89.94 104 ALA A C 1
ATOM 820 O O . ALA A 1 104 ? -7.052 -4.371 3.769 1.00 89.94 104 ALA A O 1
ATOM 821 N N . LEU A 1 105 ? -6.767 -4.638 1.564 1.00 90.44 105 LEU A N 1
ATOM 822 C CA . LEU A 1 105 ? -5.710 -5.640 1.637 1.00 90.44 105 LEU A CA 1
ATOM 823 C C . LEU A 1 105 ? -4.411 -5.072 1.089 1.00 90.44 105 LEU A C 1
ATOM 825 O O . LEU A 1 105 ? -4.368 -4.497 0.008 1.00 90.44 105 LEU A O 1
ATOM 829 N N . VAL A 1 106 ? -3.332 -5.277 1.832 1.00 88.81 106 VAL A N 1
ATOM 830 C CA . VAL A 1 106 ? -1.979 -4.984 1.374 1.00 88.81 106 VAL A CA 1
ATOM 831 C C . VAL A 1 106 ? -1.342 -6.290 0.929 1.00 88.81 106 VAL A C 1
ATOM 833 O O . VAL A 1 106 ? -1.244 -7.236 1.718 1.00 88.81 106 VAL A O 1
ATOM 836 N N . LEU A 1 107 ? -0.906 -6.331 -0.326 1.00 88.56 107 LEU A N 1
ATOM 837 C CA . LEU A 1 107 ? -0.305 -7.498 -0.952 1.00 88.56 107 LEU A CA 1
ATOM 838 C C . LEU A 1 107 ? 1.189 -7.282 -1.199 1.00 88.56 107 LEU A C 1
ATOM 840 O O . LEU A 1 107 ? 1.618 -6.229 -1.675 1.00 88.56 107 LEU A O 1
ATOM 844 N N . ASP A 1 108 ? 1.970 -8.322 -0.930 1.00 86.38 108 ASP A N 1
ATOM 845 C CA . ASP A 1 108 ? 3.252 -8.514 -1.598 1.00 86.38 108 ASP A CA 1
ATOM 846 C C . ASP A 1 108 ? 2.949 -9.113 -2.976 1.00 86.38 108 ASP A C 1
ATOM 848 O O . ASP A 1 108 ? 2.558 -10.281 -3.087 1.00 86.38 108 ASP A O 1
ATOM 852 N N . LEU A 1 109 ? 3.045 -8.277 -4.010 1.00 85.31 109 LEU A N 1
ATOM 853 C CA . LEU A 1 109 ? 2.655 -8.623 -5.375 1.00 85.31 109 LEU A CA 1
ATOM 854 C C . LEU A 1 109 ? 3.609 -9.667 -5.968 1.00 85.31 109 LEU A C 1
ATOM 856 O O . LEU A 1 109 ? 4.829 -9.509 -5.909 1.00 85.31 109 LEU A O 1
ATOM 860 N N . LEU A 1 110 ? 3.032 -10.731 -6.532 1.00 86.06 110 LEU A N 1
ATOM 861 C CA . LEU A 1 110 ? 3.757 -11.796 -7.229 1.00 86.06 110 LEU A CA 1
ATOM 862 C C . LEU A 1 110 ? 3.541 -11.713 -8.739 1.00 86.06 110 LEU A C 1
ATOM 864 O O . LEU A 1 110 ? 4.489 -11.887 -9.497 1.00 86.06 110 LEU A O 1
ATOM 868 N N . ALA A 1 111 ? 2.306 -11.448 -9.168 1.00 84.12 111 ALA A N 1
ATOM 869 C CA . ALA A 1 111 ? 1.959 -11.294 -10.573 1.00 84.12 111 ALA A CA 1
ATOM 870 C C . ALA A 1 111 ? 0.697 -10.441 -10.743 1.00 84.12 111 ALA A C 1
ATOM 872 O O . ALA A 1 111 ? -0.190 -10.435 -9.885 1.00 84.12 111 ALA A O 1
ATOM 873 N N . ILE A 1 112 ? 0.611 -9.759 -11.883 1.00 83.06 112 ILE A N 1
ATOM 874 C CA . ILE A 1 112 ? -0.586 -9.063 -12.352 1.00 83.06 112 ILE A CA 1
ATOM 875 C C . ILE A 1 112 ? -0.899 -9.606 -13.746 1.00 83.06 112 ILE A C 1
ATOM 877 O O . ILE A 1 112 ? -0.031 -9.614 -14.615 1.00 83.06 112 ILE A O 1
ATOM 881 N N . TYR A 1 113 ? -2.129 -10.072 -13.940 1.00 83.12 113 TYR A N 1
ATOM 882 C CA . TYR A 1 113 ? -2.647 -10.558 -15.215 1.00 83.12 113 TYR A CA 1
ATOM 883 C C . TYR A 1 113 ? -3.760 -9.635 -15.707 1.00 83.12 113 TYR A C 1
ATOM 885 O O . TYR A 1 113 ? -4.542 -9.127 -14.901 1.00 83.12 113 TYR A O 1
ATOM 893 N N . ARG A 1 114 ? -3.855 -9.463 -17.024 1.00 72.56 114 ARG A N 1
ATOM 894 C CA . ARG A 1 114 ? -4.899 -8.691 -17.699 1.00 72.56 114 ARG A CA 1
ATOM 895 C C . ARG A 1 114 ? -5.682 -9.595 -18.640 1.00 72.56 114 ARG A C 1
ATOM 897 O O . ARG A 1 114 ? -5.031 -10.452 -19.278 1.00 72.56 114 ARG A O 1
#

Radius of gyration: 16.75 Å; chains: 1; bounding box: 46×41×39 Å

pLDDT: mean 73.36, std 12.62, range [44.75, 91.38]

Foldseek 3Di:
DDDPVRVVVVVVVVVVPQVFDWDWDQDPVDREIEIETHHPVPDPDDDDDDKDFDFDFPDFAAAQWKDFPDPPPCPVVDDPVVRVVNRNDDDDPVCNVRIDHDRYTYGHTDDMGD

Secondary structure (DSSP, 8-state):
---HHHHHHHHHHHHH-----EEEEE-TTSS-EEEEE--GGG--S---S--EEEEEEEEEE-TT-EEES---TTGGGS-HHHHHHHTTSPPPGGGGGGEEESSEEEEEEEEEE-

Sequence (114 aa):
MPDDEEMDAAAGFVRGLNASLLVVGEDDETDWRIAGRLKDDFLHGDIEGRARIVGKVSKAVLRGQWKPYLTFPGIKLLSREKRRKMERQAPNPEQEGEYLSGPALVLDLLAIYR